Protein AF-A0A2D9M850-F1 (afdb_monomer_lite)

Secondary structure (DSSP, 8-state):
---TT-EEEEEEEE-TT--EEEEEEESSHHHHHHHHHHHHHHGGGSS--EEEEEEEETT--SGGGEEEEEEEEEE--TTT-SS-EEEETTTTEEEE-STTT--EEEE-SS-TT-EEEEEGGGTEEEEESSHHHHHHHHHHHHHHHHHHHHHHHTTSSSS--

pLDDT: mean 91.04, std 10.73, range [49.28, 98.38]

Structure (mm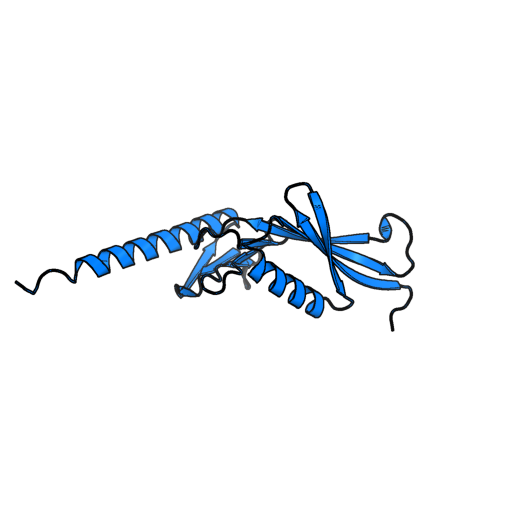CIF, N/CA/C/O backbone):
data_AF-A0A2D9M850-F1
#
_entry.id   AF-A0A2D9M850-F1
#
loop_
_atom_site.group_PDB
_atom_site.id
_atom_site.type_symbol
_atom_site.label_atom_id
_atom_site.label_alt_id
_atom_site.label_comp_id
_atom_site.label_asym_id
_atom_site.label_entity_id
_atom_site.label_seq_id
_atom_site.pdbx_PDB_ins_code
_atom_site.Cartn_x
_atom_site.Cartn_y
_atom_site.Cartn_z
_atom_site.occupancy
_atom_site.B_iso_or_equiv
_atom_site.auth_seq_id
_atom_site.auth_comp_id
_atom_site.auth_asym_id
_atom_site.auth_atom_id
_atom_site.pdbx_PDB_model_num
ATOM 1 N N . MET A 1 1 ? 9.726 13.805 -24.404 1.00 77.44 1 MET A N 1
ATOM 2 C CA . MET A 1 1 ? 10.140 12.854 -25.461 1.00 77.44 1 MET A CA 1
ATOM 3 C C . MET A 1 1 ? 10.926 11.769 -24.760 1.00 77.44 1 MET A C 1
ATOM 5 O O . MET A 1 1 ? 11.864 12.137 -24.073 1.00 77.44 1 MET A O 1
ATOM 9 N N . VAL A 1 2 ? 10.509 10.507 -24.881 1.00 86.31 2 VAL A N 1
ATOM 10 C CA . VAL A 1 2 ? 11.200 9.362 -24.266 1.00 86.31 2 VAL A CA 1
ATOM 11 C C . VAL A 1 2 ? 12.390 8.962 -25.137 1.00 86.31 2 VAL A C 1
ATOM 13 O O . VAL A 1 2 ? 12.251 8.855 -26.358 1.00 86.31 2 VAL A O 1
ATOM 16 N N . ALA A 1 3 ? 13.546 8.755 -24.522 1.00 92.06 3 ALA A N 1
ATOM 17 C CA . ALA A 1 3 ? 14.807 8.393 -25.144 1.00 92.06 3 ALA A CA 1
ATOM 18 C C . ALA A 1 3 ? 15.366 7.079 -24.575 1.00 92.06 3 ALA A C 1
ATOM 20 O O . ALA A 1 3 ? 14.914 6.546 -23.565 1.00 92.06 3 ALA A O 1
ATOM 21 N N . ARG A 1 4 ? 16.375 6.529 -25.258 1.00 91.75 4 ARG A N 1
ATOM 22 C CA . ARG A 1 4 ? 17.106 5.356 -24.769 1.00 91.75 4 ARG A CA 1
ATOM 23 C C . ARG A 1 4 ? 17.807 5.695 -23.451 1.00 91.75 4 ARG A C 1
ATOM 25 O O . ARG A 1 4 ? 18.524 6.688 -23.393 1.00 91.75 4 ARG A O 1
ATOM 32 N N . GLY A 1 5 ? 17.662 4.822 -22.460 1.00 90.94 5 GLY A N 1
ATOM 33 C CA . GLY A 1 5 ? 18.172 5.019 -21.104 1.00 90.94 5 GLY A CA 1
ATOM 34 C C . GLY A 1 5 ? 17.162 5.650 -20.146 1.00 90.94 5 GLY A C 1
ATOM 35 O O . GLY A 1 5 ? 17.413 5.632 -18.946 1.00 90.94 5 GLY A O 1
ATOM 36 N N . ASP A 1 6 ? 16.026 6.155 -20.638 1.00 94.06 6 ASP A N 1
ATOM 37 C CA . ASP A 1 6 ? 14.975 6.679 -19.767 1.00 94.06 6 ASP A CA 1
ATOM 38 C C . ASP A 1 6 ? 14.324 5.552 -18.955 1.00 94.06 6 ASP A C 1
ATOM 40 O O . ASP A 1 6 ? 14.181 4.419 -19.434 1.00 94.06 6 ASP A O 1
ATOM 44 N N . ARG A 1 7 ? 13.900 5.891 -17.734 1.00 94.81 7 ARG A N 1
ATOM 45 C CA . ARG A 1 7 ? 13.119 5.014 -16.860 1.00 94.81 7 ARG A CA 1
ATOM 46 C C . ARG A 1 7 ? 11.634 5.136 -17.195 1.00 94.81 7 ARG A C 1
ATOM 48 O O . ARG A 1 7 ? 11.107 6.242 -17.285 1.00 94.81 7 ARG A O 1
ATOM 55 N N . LEU A 1 8 ? 10.963 4.001 -17.342 1.00 95.94 8 LEU A N 1
ATOM 56 C CA . LEU A 1 8 ? 9.515 3.896 -17.479 1.00 95.94 8 LEU A CA 1
ATOM 57 C C . LEU A 1 8 ? 8.974 2.994 -16.376 1.00 95.94 8 LEU A C 1
ATOM 59 O O . LEU A 1 8 ? 9.501 1.913 -16.143 1.00 95.94 8 LEU A O 1
ATOM 63 N N . LEU A 1 9 ? 7.919 3.425 -15.706 1.00 97.44 9 LEU A N 1
ATOM 64 C CA . LEU A 1 9 ? 7.267 2.678 -14.646 1.00 97.44 9 LEU A CA 1
ATOM 65 C C . LEU A 1 9 ? 5.987 2.039 -15.176 1.00 97.44 9 LEU A C 1
ATOM 67 O O . LEU A 1 9 ? 5.245 2.660 -15.934 1.00 97.44 9 LEU A O 1
ATOM 71 N N . THR A 1 10 ? 5.710 0.808 -14.763 1.00 97.56 10 THR A N 1
ATOM 72 C CA . THR A 1 10 ? 4.468 0.097 -15.085 1.00 97.56 10 THR A CA 1
ATOM 73 C C . THR A 1 10 ? 3.800 -0.355 -13.799 1.00 97.56 10 THR A C 1
ATOM 75 O O . THR A 1 10 ? 4.436 -1.028 -12.995 1.00 97.56 10 THR A O 1
ATOM 78 N N . ALA A 1 11 ? 2.525 -0.017 -13.609 1.00 97.94 11 ALA A N 1
ATOM 79 C CA . ALA A 1 11 ? 1.696 -0.595 -12.556 1.00 97.94 11 ALA A CA 1
ATOM 80 C C . ALA A 1 11 ? 0.911 -1.781 -13.122 1.00 97.94 11 ALA A C 1
ATOM 82 O O . ALA A 1 11 ? 0.195 -1.639 -14.114 1.00 97.94 11 ALA A O 1
ATOM 83 N N . ILE A 1 12 ? 1.040 -2.935 -12.478 1.00 98.19 12 ILE A N 1
ATOM 84 C CA . ILE A 1 12 ? 0.419 -4.197 -12.874 1.00 98.19 12 ILE A CA 1
ATOM 85 C C . ILE A 1 12 ? -0.473 -4.661 -11.726 1.00 98.19 12 ILE A C 1
ATOM 87 O O . ILE A 1 12 ? 0.020 -4.890 -10.624 1.00 98.19 12 ILE A O 1
ATOM 91 N N . ALA A 1 13 ? -1.772 -4.791 -11.974 1.00 97.38 13 ALA A N 1
ATOM 92 C CA . ALA A 1 13 ? -2.705 -5.465 -11.084 1.00 97.38 13 ALA A CA 1
ATOM 93 C C . ALA A 1 13 ? -2.586 -6.979 -11.256 1.00 97.38 13 ALA A C 1
ATOM 95 O O . ALA A 1 13 ? -2.447 -7.470 -12.375 1.00 97.38 13 ALA A O 1
ATOM 96 N N . ILE A 1 14 ? -2.650 -7.707 -10.146 1.00 97.88 14 ILE A N 1
ATOM 97 C CA . ILE A 1 14 ? -2.549 -9.162 -10.113 1.00 97.88 14 ILE A CA 1
ATOM 98 C C . ILE A 1 14 ? -3.760 -9.725 -9.365 1.00 97.88 14 ILE A C 1
ATOM 100 O O . ILE A 1 14 ? -4.019 -9.356 -8.211 1.00 97.88 14 ILE A O 1
ATOM 104 N N . ASP A 1 15 ? -4.517 -10.594 -10.030 1.00 96.62 15 ASP A N 1
ATOM 105 C CA . ASP A 1 15 ? -5.686 -11.272 -9.464 1.00 96.62 15 ASP A CA 1
ATOM 106 C C . ASP A 1 15 ? -5.311 -12.479 -8.580 1.00 96.62 15 ASP A C 1
ATOM 108 O O . ASP A 1 15 ? -4.143 -12.824 -8.389 1.00 96.62 15 ASP A O 1
ATOM 112 N N . ARG A 1 16 ? -6.321 -13.129 -7.990 1.00 93.81 16 ARG A N 1
ATOM 113 C CA . ARG A 1 16 ? -6.133 -14.299 -7.107 1.00 93.81 16 ARG A CA 1
ATOM 114 C C . ARG A 1 16 ? -5.614 -15.545 -7.821 1.00 93.81 16 ARG A C 1
ATOM 116 O O . ARG A 1 16 ? -5.082 -16.431 -7.154 1.00 93.81 16 ARG A O 1
ATOM 123 N N . GLU A 1 17 ? -5.819 -15.641 -9.127 1.00 95.94 17 GLU A N 1
ATOM 124 C CA . GLU A 1 17 ? -5.352 -16.739 -9.973 1.00 95.94 17 GLU A CA 1
ATOM 125 C C . GLU A 1 17 ? -3.945 -16.462 -10.536 1.00 95.94 17 GLU A C 1
ATOM 127 O O . GLU A 1 17 ? -3.337 -17.342 -11.147 1.00 95.94 17 GLU A O 1
ATOM 132 N N . GLY A 1 18 ? -3.396 -15.270 -10.273 1.00 95.81 18 GLY A N 1
ATOM 133 C CA . GLY A 1 18 ? -2.103 -14.814 -10.774 1.00 95.81 18 GLY A CA 1
ATOM 134 C C . GLY A 1 18 ? -2.174 -14.197 -12.171 1.00 95.81 18 GLY A C 1
ATOM 135 O O . GLY A 1 18 ? -1.132 -14.025 -12.804 1.00 95.81 18 GLY A O 1
ATOM 136 N N . GLY A 1 19 ? -3.373 -13.883 -12.668 1.00 97.31 19 GLY A N 1
ATOM 137 C CA . GLY A 1 19 ? -3.560 -13.116 -13.893 1.00 97.31 19 GLY A CA 1
ATOM 138 C C . GLY A 1 19 ? -3.053 -11.687 -13.720 1.00 97.31 19 GLY A C 1
ATOM 139 O O . GLY A 1 19 ? -3.266 -11.065 -12.681 1.00 97.31 19 GLY A O 1
ATOM 140 N N . GLU A 1 20 ? -2.349 -11.182 -14.733 1.00 97.44 20 GLU A N 1
ATOM 141 C CA . GLU A 1 20 ? -1.746 -9.848 -14.723 1.00 97.44 20 GLU A CA 1
ATOM 142 C C . GLU A 1 20 ? -2.489 -8.906 -15.682 1.00 97.44 20 GLU A C 1
ATOM 144 O O . GLU A 1 20 ? -2.673 -9.219 -16.861 1.00 97.44 20 GLU A O 1
ATOM 149 N N . GLU A 1 21 ? -2.856 -7.721 -15.194 1.00 95.62 21 GLU A N 1
ATOM 150 C CA . GLU A 1 21 ? -3.442 -6.632 -15.977 1.00 95.62 21 GLU A CA 1
ATOM 151 C C . GLU A 1 21 ? -2.609 -5.355 -15.811 1.00 95.62 21 GLU A C 1
ATOM 153 O O . GLU A 1 21 ? -2.344 -4.899 -14.699 1.00 95.62 21 GLU A O 1
ATOM 158 N N . VAL A 1 22 ? -2.191 -4.740 -16.921 1.00 97.06 22 VAL A N 1
ATOM 159 C CA . VAL A 1 22 ? -1.465 -3.462 -16.880 1.00 97.06 22 VAL A CA 1
ATOM 160 C C . VAL A 1 22 ? -2.448 -2.327 -16.595 1.00 97.06 22 VAL A C 1
ATOM 162 O O . VAL A 1 22 ? -3.288 -2.012 -17.434 1.00 97.06 22 VAL A O 1
ATOM 165 N N . LEU A 1 23 ? -2.297 -1.674 -15.441 1.00 95.62 23 LEU A N 1
ATOM 166 C CA . LEU A 1 23 ? -3.114 -0.527 -15.034 1.00 95.62 23 LEU A CA 1
ATOM 167 C C . LEU A 1 23 ? -2.645 0.773 -15.691 1.00 95.62 23 LEU A C 1
ATOM 169 O O . LEU A 1 23 ? -3.455 1.592 -16.121 1.00 95.62 23 LEU A O 1
ATOM 173 N N . ALA A 1 24 ? -1.328 0.988 -15.724 1.00 96.69 24 ALA A N 1
ATOM 174 C CA . ALA A 1 24 ? -0.732 2.208 -16.252 1.00 96.69 24 ALA A CA 1
ATOM 175 C C . ALA A 1 24 ? 0.745 2.03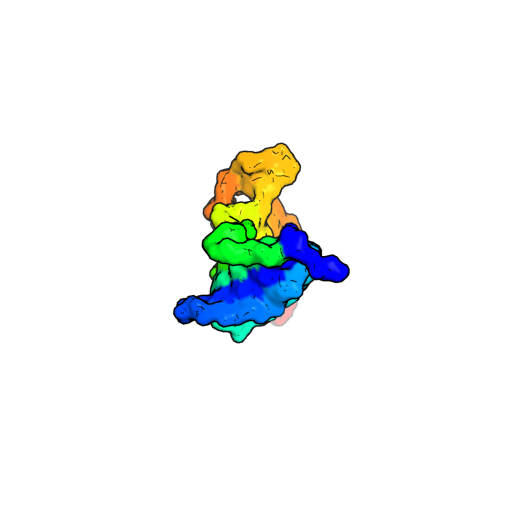1 -16.596 1.00 96.69 24 ALA A C 1
ATOM 177 O O . ALA A 1 24 ? 1.444 1.210 -16.003 1.00 96.69 24 ALA A O 1
ATOM 178 N N . MET A 1 25 ? 1.213 2.875 -17.516 1.00 96.56 25 MET A N 1
ATOM 179 C CA . MET A 1 25 ? 2.625 3.096 -17.809 1.00 96.56 25 MET A CA 1
ATOM 180 C C . MET A 1 25 ? 2.907 4.593 -17.736 1.00 96.56 25 MET A C 1
ATOM 182 O O . MET A 1 25 ? 2.262 5.362 -18.447 1.00 96.56 25 MET A O 1
ATOM 186 N N . MET A 1 26 ? 3.852 4.993 -16.892 1.00 95.81 26 MET A N 1
ATOM 187 C CA . MET A 1 26 ? 4.179 6.396 -16.628 1.00 95.81 26 MET A CA 1
ATOM 188 C C . MET A 1 26 ? 5.691 6.607 -16.620 1.00 95.81 26 MET A C 1
ATOM 190 O O . MET A 1 26 ? 6.462 5.669 -16.439 1.00 95.81 26 MET A O 1
ATOM 194 N N . ILE A 1 27 ? 6.122 7.848 -16.824 1.00 93.56 27 ILE A N 1
ATOM 195 C CA . ILE A 1 27 ? 7.528 8.245 -16.649 1.00 93.56 27 ILE A CA 1
ATOM 196 C C . ILE A 1 27 ? 7.735 8.777 -15.228 1.00 93.56 27 ILE A C 1
ATOM 198 O O . ILE A 1 27 ? 8.751 8.492 -14.602 1.00 93.56 27 ILE A O 1
ATOM 202 N N . GLU A 1 28 ? 6.759 9.537 -14.732 1.00 93.31 28 GLU A N 1
ATOM 203 C CA . GLU A 1 28 ? 6.804 10.200 -13.435 1.00 93.31 28 GLU A CA 1
ATOM 204 C C . GLU A 1 28 ? 6.129 9.339 -12.362 1.00 93.31 28 GLU A C 1
ATOM 206 O O . GLU A 1 28 ? 5.031 8.808 -12.559 1.00 93.31 28 GLU A O 1
ATOM 211 N N . ASP A 1 29 ? 6.792 9.205 -11.214 1.00 94.69 29 ASP A N 1
ATOM 212 C CA . ASP A 1 29 ? 6.302 8.435 -10.070 1.00 94.69 29 ASP A CA 1
ATOM 213 C C . ASP A 1 29 ? 4.992 9.018 -9.515 1.00 94.69 29 ASP A C 1
ATOM 215 O O . ASP A 1 29 ? 4.082 8.264 -9.177 1.00 94.69 29 ASP A O 1
ATOM 219 N N . GLU A 1 30 ? 4.858 10.349 -9.481 1.00 95.00 30 GLU A N 1
ATOM 220 C CA . GLU A 1 30 ? 3.670 11.040 -8.953 1.00 95.00 30 GLU A CA 1
ATOM 221 C C . GLU A 1 30 ? 2.397 10.707 -9.748 1.00 95.00 30 GLU A C 1
ATOM 223 O O . GLU A 1 30 ? 1.348 10.416 -9.161 1.00 95.00 30 GLU A O 1
ATOM 228 N N . ASP A 1 31 ? 2.493 10.679 -11.080 1.00 95.88 31 ASP A N 1
ATOM 229 C CA . ASP A 1 31 ? 1.384 10.309 -11.963 1.00 95.88 31 ASP A CA 1
ATOM 230 C C . ASP A 1 31 ? 0.974 8.848 -11.759 1.00 95.88 31 ASP A C 1
ATOM 232 O O . ASP A 1 31 ? -0.217 8.518 -11.713 1.00 95.88 31 ASP A O 1
ATOM 236 N N . LEU A 1 32 ? 1.958 7.958 -11.606 1.00 96.56 32 LEU A N 1
ATOM 237 C CA . LEU A 1 32 ? 1.690 6.548 -11.354 1.00 96.56 32 LEU A CA 1
ATOM 238 C C . LEU A 1 32 ? 1.022 6.345 -9.993 1.00 96.56 32 LEU A C 1
ATOM 240 O O . LEU A 1 32 ? 0.044 5.604 -9.885 1.00 96.56 32 LEU A O 1
ATOM 244 N N . ASP A 1 33 ? 1.521 7.024 -8.962 1.00 95.12 33 ASP A N 1
ATOM 245 C CA . ASP A 1 33 ? 0.971 6.988 -7.610 1.00 95.12 33 ASP A CA 1
ATOM 246 C C . ASP A 1 33 ? -0.478 7.467 -7.583 1.00 95.12 33 ASP A C 1
ATOM 248 O O . ASP A 1 33 ? -1.310 6.876 -6.890 1.00 95.12 33 ASP A O 1
ATOM 252 N N . MET A 1 34 ? -0.808 8.505 -8.356 1.00 95.12 34 MET A N 1
ATOM 253 C CA . MET A 1 34 ? -2.181 8.981 -8.497 1.00 95.12 34 MET A CA 1
ATOM 254 C C . MET A 1 34 ? -3.095 7.891 -9.075 1.00 95.12 34 MET A C 1
ATOM 256 O O . MET A 1 34 ? -4.178 7.657 -8.529 1.00 95.12 34 MET A O 1
ATOM 260 N N . VAL A 1 35 ? -2.659 7.189 -10.128 1.00 95.19 35 VAL A N 1
ATOM 261 C CA . VAL A 1 35 ? -3.433 6.087 -10.727 1.00 95.19 35 VAL A CA 1
ATOM 262 C C . VAL A 1 35 ? -3.609 4.934 -9.742 1.00 95.19 35 VAL A C 1
ATOM 264 O O . VAL A 1 35 ? -4.732 4.475 -9.536 1.00 95.19 35 VAL A O 1
ATOM 267 N N . ILE A 1 36 ? -2.530 4.493 -9.090 1.00 95.94 36 ILE A N 1
ATOM 268 C CA . ILE A 1 36 ? -2.578 3.389 -8.123 1.00 95.94 36 ILE A CA 1
ATOM 269 C C . ILE A 1 36 ? -3.499 3.757 -6.954 1.00 95.94 36 ILE A C 1
ATOM 271 O O . ILE A 1 36 ? -4.345 2.954 -6.569 1.00 95.94 36 ILE A O 1
ATOM 275 N N . ARG A 1 37 ? -3.413 4.979 -6.411 1.00 93.06 37 ARG A N 1
ATOM 276 C CA . ARG A 1 37 ? -4.304 5.439 -5.329 1.00 93.06 37 ARG A CA 1
ATOM 277 C C . ARG A 1 37 ? -5.770 5.457 -5.746 1.00 93.06 37 ARG A C 1
ATOM 279 O O . ARG A 1 37 ? -6.611 5.075 -4.930 1.00 93.06 37 ARG A O 1
ATOM 286 N N . GLY A 1 38 ? -6.062 5.893 -6.973 1.00 92.75 38 GLY A N 1
ATOM 287 C CA . GLY A 1 38 ? -7.406 5.846 -7.546 1.00 92.75 38 GLY A CA 1
ATOM 288 C C . GLY A 1 38 ? -7.918 4.411 -7.638 1.00 92.75 38 GLY A C 1
ATOM 289 O O . GLY A 1 38 ? -8.965 4.093 -7.084 1.00 92.75 38 GLY A O 1
ATOM 290 N N . PHE A 1 39 ? -7.119 3.520 -8.223 1.00 94.12 39 PHE A N 1
ATOM 291 C CA . PHE A 1 39 ? -7.454 2.104 -8.342 1.00 94.12 39 PHE A CA 1
ATOM 292 C C . PHE A 1 39 ? -7.689 1.437 -6.975 1.00 94.12 39 PHE A C 1
ATOM 294 O O . PHE A 1 39 ? -8.713 0.794 -6.762 1.00 94.12 39 PHE A O 1
ATOM 301 N N . MET A 1 40 ? -6.782 1.628 -6.010 1.00 94.62 40 MET A N 1
ATOM 302 C CA . MET A 1 40 ? -6.880 1.039 -4.667 1.00 94.62 40 MET A CA 1
ATOM 303 C C . MET A 1 40 ? -8.145 1.463 -3.908 1.00 94.62 40 MET A C 1
ATOM 305 O O . MET A 1 40 ? -8.619 0.705 -3.059 1.00 94.62 40 MET A O 1
ATOM 309 N N . ALA A 1 41 ? -8.680 2.656 -4.189 1.00 89.44 41 ALA A N 1
ATOM 310 C CA . ALA A 1 41 ? -9.920 3.146 -3.590 1.00 89.44 41 ALA A CA 1
ATOM 311 C C . ALA A 1 41 ? -11.168 2.411 -4.106 1.00 89.44 41 ALA A C 1
ATOM 313 O O . ALA A 1 41 ? -12.113 2.234 -3.337 1.00 89.44 41 ALA A O 1
ATOM 314 N N . ASP A 1 42 ? -11.143 1.936 -5.353 1.00 87.75 42 ASP A N 1
ATOM 315 C CA . ASP A 1 42 ? -12.274 1.262 -6.008 1.00 87.75 42 ASP A CA 1
ATOM 316 C C . ASP A 1 42 ? -12.144 -0.272 -6.017 1.00 87.75 42 ASP A C 1
ATOM 318 O O . ASP A 1 42 ? -13.117 -0.997 -6.247 1.00 87.75 42 ASP A O 1
ATOM 322 N N . ALA A 1 43 ? -10.951 -0.785 -5.711 1.00 83.75 43 ALA A N 1
ATOM 323 C CA . ALA A 1 43 ? -10.606 -2.196 -5.816 1.00 83.75 43 ALA A CA 1
ATOM 324 C C . ALA A 1 43 ? -11.363 -3.130 -4.854 1.00 83.75 43 ALA A C 1
ATOM 326 O O . ALA A 1 43 ? -11.231 -4.338 -4.985 1.00 83.75 43 ALA A O 1
ATOM 327 N N . GLU A 1 44 ? -12.165 -2.645 -3.897 1.00 82.94 44 GLU A N 1
ATOM 328 C CA . GLU A 1 44 ? -12.952 -3.515 -2.994 1.00 82.94 44 GLU A CA 1
ATOM 329 C C . GLU A 1 44 ? -13.864 -4.490 -3.773 1.00 82.94 44 GLU A C 1
ATOM 331 O O . GLU A 1 44 ? -14.074 -5.619 -3.338 1.00 82.94 44 GLU A O 1
ATOM 336 N N . ASN A 1 45 ? -14.336 -4.089 -4.960 1.00 84.56 45 ASN A N 1
ATOM 337 C CA . ASN A 1 45 ? -15.241 -4.883 -5.801 1.00 84.56 45 ASN A CA 1
ATOM 338 C C . ASN A 1 45 ? -14.530 -5.730 -6.874 1.00 84.56 45 ASN A C 1
ATOM 340 O O . ASN A 1 45 ? -15.193 -6.253 -7.769 1.00 84.56 45 ASN A O 1
ATOM 344 N N . THR A 1 46 ? -13.202 -5.856 -6.811 1.00 89.88 46 THR A N 1
ATOM 345 C CA . THR A 1 46 ? -12.405 -6.637 -7.769 1.00 89.88 46 THR A CA 1
ATOM 346 C C . THR A 1 46 ? -11.753 -7.851 -7.103 1.00 89.88 46 THR A C 1
ATOM 348 O O . THR A 1 46 ? -11.602 -7.938 -5.876 1.00 89.88 46 THR A O 1
ATOM 351 N N . ASP A 1 47 ? -11.334 -8.813 -7.914 1.00 93.12 47 ASP A N 1
ATOM 352 C CA . ASP A 1 47 ? -10.535 -9.968 -7.505 1.00 93.12 47 ASP A CA 1
ATOM 353 C C . ASP A 1 47 ? -9.035 -9.658 -7.370 1.00 93.12 47 ASP A C 1
ATOM 355 O O . ASP A 1 47 ? -8.315 -10.461 -6.782 1.00 93.12 47 ASP A O 1
ATOM 359 N N . ILE A 1 48 ? -8.579 -8.473 -7.784 1.00 95.88 48 ILE A N 1
ATOM 360 C CA . ILE A 1 48 ? -7.184 -8.019 -7.674 1.00 95.88 48 ILE A CA 1
ATOM 361 C C . ILE A 1 48 ? -6.692 -8.034 -6.227 1.00 95.88 48 ILE A C 1
ATOM 363 O O . ILE A 1 48 ? -7.280 -7.398 -5.361 1.00 95.88 48 ILE A O 1
ATOM 367 N N . VAL A 1 49 ? -5.606 -8.745 -5.937 1.00 96.06 49 VAL A N 1
ATOM 368 C CA . VAL A 1 49 ? -5.034 -8.879 -4.581 1.00 96.06 49 VAL A CA 1
ATOM 369 C C . VAL A 1 49 ? -3.653 -8.262 -4.432 1.00 96.06 49 VAL A C 1
ATOM 371 O O . VAL A 1 49 ? -3.222 -8.023 -3.306 1.00 96.06 49 VAL A O 1
ATOM 374 N N . GLU A 1 50 ? -2.974 -7.972 -5.534 1.00 97.25 50 GLU A N 1
ATOM 375 C CA . GLU A 1 50 ? -1.648 -7.372 -5.516 1.00 97.25 50 GLU A CA 1
ATOM 376 C C . GLU A 1 50 ? -1.528 -6.329 -6.635 1.00 97.25 50 GLU A C 1
ATOM 378 O O . GLU A 1 50 ? -2.141 -6.458 -7.692 1.00 97.25 50 GLU A O 1
ATOM 383 N N . ILE A 1 51 ? -0.766 -5.266 -6.386 1.00 97.44 51 ILE A N 1
ATOM 384 C CA . ILE A 1 51 ? -0.291 -4.345 -7.416 1.00 97.44 51 ILE A CA 1
ATOM 385 C C . ILE A 1 51 ? 1.227 -4.378 -7.365 1.00 97.44 51 ILE A C 1
ATOM 387 O O . ILE A 1 51 ? 1.827 -4.105 -6.325 1.00 97.44 51 ILE A O 1
ATOM 391 N N . ARG A 1 52 ? 1.855 -4.679 -8.491 1.00 97.50 52 ARG A N 1
ATOM 392 C CA . ARG A 1 52 ? 3.303 -4.636 -8.645 1.00 97.50 52 ARG A CA 1
ATOM 393 C C . ARG A 1 52 ? 3.678 -3.440 -9.498 1.00 97.50 52 ARG A C 1
ATOM 395 O O . ARG A 1 52 ? 3.061 -3.198 -10.534 1.00 97.50 52 ARG A O 1
ATOM 402 N N . VAL A 1 53 ? 4.678 -2.690 -9.059 1.00 97.50 53 VAL A N 1
ATOM 403 C CA . VAL A 1 53 ? 5.270 -1.625 -9.861 1.00 97.50 53 VAL A CA 1
ATOM 404 C C . VAL A 1 53 ? 6.638 -2.071 -10.314 1.00 97.50 53 VAL A C 1
ATOM 406 O O . VAL A 1 53 ? 7.514 -2.338 -9.493 1.00 97.50 53 VAL A O 1
ATOM 409 N N . ASP A 1 54 ? 6.794 -2.130 -11.626 1.00 96.75 54 ASP A N 1
ATOM 410 C CA . ASP A 1 54 ? 8.062 -2.428 -12.264 1.00 96.75 54 ASP A CA 1
ATOM 411 C C . ASP A 1 54 ? 8.655 -1.150 -12.854 1.00 96.75 54 ASP A C 1
ATOM 413 O O . ASP A 1 54 ? 7.924 -0.347 -13.443 1.00 96.75 54 ASP A O 1
ATOM 417 N N . SER A 1 55 ? 9.971 -0.997 -12.780 1.00 96.62 55 SER A N 1
ATOM 418 C CA . SER A 1 55 ? 10.709 -0.041 -13.597 1.00 96.62 55 SER A CA 1
ATOM 419 C C . SER A 1 55 ? 11.363 -0.738 -14.782 1.00 96.62 55 SER A C 1
ATOM 421 O O . SER A 1 55 ? 11.786 -1.891 -14.721 1.00 96.62 55 SER A O 1
ATOM 423 N N . TRP A 1 56 ? 11.416 -0.019 -15.896 1.00 96.19 56 TRP A N 1
ATOM 424 C CA . TRP A 1 56 ? 11.970 -0.466 -17.160 1.00 96.19 56 TRP A CA 1
ATOM 425 C C . TRP A 1 56 ? 12.961 0.561 -17.682 1.00 96.19 56 TRP A C 1
ATOM 427 O O . TRP A 1 56 ? 12.670 1.757 -17.687 1.00 96.19 56 TRP A O 1
ATOM 437 N N . THR A 1 57 ? 14.105 0.099 -18.185 1.00 95.31 57 THR A N 1
ATOM 438 C CA . THR A 1 57 ? 15.069 0.975 -18.871 1.00 95.31 57 THR A CA 1
ATOM 439 C C . THR A 1 57 ? 14.880 0.888 -20.382 1.00 95.31 57 THR A C 1
ATOM 441 O O . THR A 1 57 ? 15.089 -0.161 -21.001 1.00 95.31 57 THR A O 1
ATOM 444 N N . VAL A 1 58 ? 14.508 2.005 -21.010 1.00 94.00 58 VAL A N 1
ATOM 445 C CA . VAL A 1 58 ? 14.207 2.056 -22.446 1.00 94.00 58 VAL A CA 1
ATOM 446 C C . VAL A 1 58 ? 15.440 1.692 -23.275 1.00 94.00 58 VAL A C 1
ATOM 448 O O . VAL A 1 58 ? 16.487 2.337 -23.205 1.00 94.00 58 VAL A O 1
ATOM 451 N N . GLY A 1 59 ? 15.301 0.677 -24.131 1.00 93.75 59 GLY A N 1
ATOM 452 C CA . GLY A 1 59 ? 16.369 0.206 -25.019 1.00 93.75 59 GLY A CA 1
ATOM 453 C C . GLY A 1 59 ? 17.410 -0.703 -24.353 1.00 93.75 59 GLY A C 1
ATOM 454 O O . GLY A 1 59 ? 18.480 -0.916 -24.940 1.00 93.75 59 GLY A O 1
ATOM 455 N N . THR A 1 60 ? 17.097 -1.237 -23.170 1.00 94.75 60 THR A N 1
ATOM 456 C CA . THR A 1 60 ? 17.787 -2.371 -22.541 1.00 94.75 60 THR A CA 1
ATOM 457 C C . THR A 1 60 ? 17.064 -3.671 -22.903 1.00 94.75 60 THR A C 1
ATOM 459 O O . THR A 1 60 ? 15.841 -3.705 -23.007 1.00 94.75 60 THR A O 1
ATOM 462 N N . ILE A 1 61 ? 17.818 -4.745 -23.146 1.00 92.31 61 ILE A N 1
ATOM 463 C CA . ILE A 1 61 ? 17.289 -6.073 -23.489 1.00 92.31 61 ILE A CA 1
ATOM 464 C C . ILE A 1 61 ? 17.821 -7.068 -22.465 1.00 92.31 61 ILE A C 1
ATOM 466 O O . ILE A 1 61 ? 19.009 -7.041 -22.153 1.00 92.31 61 ILE A O 1
ATOM 470 N N . GLY A 1 62 ? 16.966 -7.985 -22.018 1.00 90.94 62 GLY A N 1
ATOM 471 C CA . GLY A 1 62 ? 17.336 -9.048 -21.087 1.00 90.94 62 GLY A CA 1
ATOM 472 C C . GLY A 1 62 ? 16.745 -8.841 -19.691 1.00 90.94 62 GLY A C 1
ATOM 473 O O . GLY A 1 62 ? 15.909 -7.957 -19.511 1.00 90.94 62 GLY A O 1
ATOM 474 N N . PRO A 1 63 ? 17.141 -9.673 -18.716 1.00 86.44 63 PRO A N 1
ATOM 475 C CA . PRO A 1 63 ? 16.580 -9.644 -17.364 1.00 86.44 63 PRO A CA 1
ATOM 476 C C . PRO A 1 63 ? 16.834 -8.311 -16.651 1.00 86.44 63 PRO A C 1
ATOM 478 O O . PRO A 1 63 ? 15.961 -7.841 -15.937 1.00 86.44 63 PRO A O 1
ATOM 481 N N . ASP A 1 64 ? 17.959 -7.654 -16.939 1.00 85.25 64 ASP A N 1
ATOM 482 C CA . ASP A 1 64 ? 18.321 -6.356 -16.353 1.00 85.25 64 ASP A CA 1
ATOM 483 C C . ASP A 1 64 ? 17.503 -5.183 -16.928 1.00 85.25 64 ASP A C 1
ATOM 485 O O . ASP A 1 64 ? 17.687 -4.034 -16.537 1.00 85.25 64 ASP A O 1
ATOM 489 N N . ALA A 1 65 ? 16.621 -5.435 -17.905 1.00 91.62 65 ALA A N 1
ATOM 490 C CA . ALA A 1 65 ? 15.755 -4.399 -18.462 1.00 91.62 65 ALA A CA 1
ATOM 491 C C . ALA A 1 65 ? 14.611 -4.011 -17.520 1.00 91.62 65 ALA A C 1
ATOM 493 O O . ALA A 1 65 ? 14.024 -2.949 -17.729 1.00 91.62 65 ALA A O 1
ATOM 494 N N . ARG A 1 66 ? 14.295 -4.871 -16.542 1.00 94.44 66 ARG A N 1
ATOM 495 C CA . 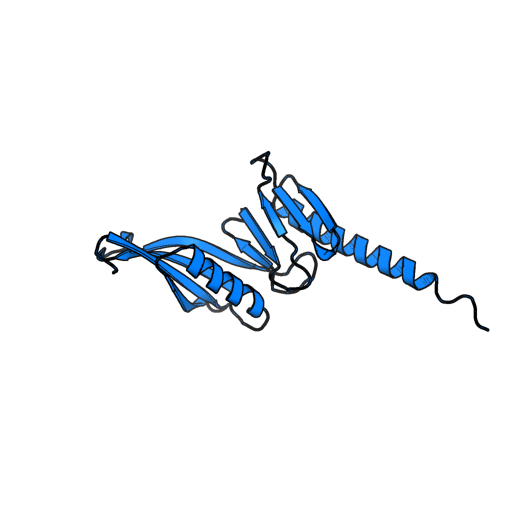ARG A 1 66 ? 13.151 -4.755 -15.641 1.00 94.44 66 ARG A CA 1
ATOM 496 C C . ARG A 1 66 ? 13.586 -4.970 -14.196 1.00 94.44 66 ARG A C 1
ATOM 498 O O . ARG A 1 66 ? 14.199 -5.987 -13.886 1.00 94.44 66 ARG A O 1
ATOM 505 N N . GLU A 1 67 ? 13.152 -4.085 -13.314 1.00 95.06 67 GLU A N 1
ATOM 506 C CA . GLU A 1 67 ? 13.294 -4.227 -11.867 1.00 95.06 67 GLU A CA 1
ATOM 507 C C . GLU A 1 67 ? 11.922 -4.098 -11.195 1.00 95.06 67 GLU A C 1
ATOM 509 O O . GLU A 1 67 ? 11.052 -3.376 -11.679 1.00 95.06 67 GLU A O 1
ATOM 514 N N . ILE A 1 68 ? 11.699 -4.836 -10.106 1.00 94.94 68 ILE A N 1
ATOM 515 C CA . ILE A 1 68 ? 10.487 -4.697 -9.291 1.00 94.94 68 ILE A CA 1
ATOM 516 C C . ILE A 1 68 ? 10.782 -3.634 -8.233 1.00 94.94 68 ILE A C 1
ATOM 518 O O . ILE A 1 68 ? 11.546 -3.888 -7.308 1.00 94.94 68 ILE A O 1
ATOM 522 N N . GLU A 1 69 ? 10.162 -2.465 -8.357 1.00 93.69 69 GLU A N 1
ATOM 523 C CA . GLU A 1 69 ? 10.387 -1.323 -7.459 1.00 93.69 69 GLU A CA 1
ATOM 524 C C . GLU A 1 69 ? 9.610 -1.482 -6.152 1.00 93.69 69 GLU A C 1
ATOM 526 O O . GLU A 1 69 ? 10.113 -1.230 -5.059 1.00 93.69 69 GLU A O 1
ATOM 531 N N . ARG A 1 70 ? 8.345 -1.900 -6.256 1.00 93.81 70 ARG A N 1
ATOM 532 C CA . ARG A 1 70 ? 7.475 -2.084 -5.092 1.00 93.81 70 ARG A CA 1
ATOM 533 C C . ARG A 1 70 ? 6.340 -3.045 -5.385 1.00 93.81 70 ARG A C 1
ATOM 535 O O . ARG A 1 70 ? 5.898 -3.214 -6.520 1.00 93.81 70 ARG A O 1
ATOM 542 N N . THR A 1 71 ? 5.846 -3.649 -4.315 1.00 96.38 71 THR A N 1
ATOM 543 C CA . THR A 1 71 ? 4.677 -4.527 -4.323 1.00 96.38 71 THR A CA 1
ATOM 544 C C . THR A 1 71 ? 3.698 -4.040 -3.263 1.00 96.38 71 THR A C 1
ATOM 546 O O . THR A 1 71 ? 4.102 -3.738 -2.142 1.00 96.38 71 THR A O 1
ATOM 549 N N . LEU A 1 72 ? 2.423 -3.953 -3.620 1.00 96.94 72 LEU A N 1
ATOM 550 C CA . LEU A 1 72 ? 1.320 -3.552 -2.757 1.00 96.94 72 LEU A CA 1
ATOM 551 C C . LEU A 1 72 ? 0.365 -4.735 -2.631 1.00 96.94 72 LEU A C 1
ATOM 553 O O . LEU A 1 72 ? -0.167 -5.194 -3.637 1.00 96.94 72 LEU A O 1
ATOM 557 N N . ARG A 1 73 ? 0.117 -5.222 -1.418 1.00 96.44 73 ARG A N 1
ATOM 558 C CA . ARG A 1 73 ? -0.766 -6.370 -1.170 1.00 96.44 73 ARG A CA 1
ATOM 559 C C . ARG A 1 73 ? -2.038 -5.945 -0.472 1.00 96.44 73 ARG A C 1
ATOM 561 O O . ARG A 1 73 ? -1.994 -5.225 0.524 1.00 96.44 73 ARG A O 1
ATOM 568 N N . ARG A 1 74 ? -3.169 -6.415 -0.981 1.00 95.75 74 ARG A N 1
ATOM 569 C CA . ARG A 1 74 ? -4.485 -6.157 -0.408 1.00 95.75 74 ARG A CA 1
ATOM 570 C C . ARG A 1 74 ? -4.745 -7.096 0.763 1.00 95.75 74 ARG A C 1
ATOM 572 O O . ARG A 1 74 ? -4.552 -8.304 0.663 1.00 95.75 74 ARG A O 1
ATOM 579 N N . ASP A 1 75 ? -5.255 -6.534 1.844 1.00 95.44 75 ASP A N 1
ATOM 580 C CA . ASP A 1 75 ? -5.625 -7.227 3.071 1.00 95.44 75 ASP A CA 1
ATOM 581 C C . ASP A 1 75 ? -6.946 -6.658 3.624 1.00 95.44 75 ASP A C 1
ATOM 583 O O . ASP A 1 75 ? -7.454 -5.615 3.185 1.00 95.44 75 ASP A O 1
ATOM 587 N N . ALA A 1 76 ? -7.521 -7.355 4.599 1.00 95.50 76 ALA A N 1
ATOM 588 C CA . ALA A 1 76 ? -8.633 -6.846 5.382 1.00 95.50 76 ALA A CA 1
ATOM 589 C C . ALA A 1 76 ? -8.148 -5.738 6.330 1.00 95.50 76 ALA A C 1
ATOM 591 O O . ALA A 1 76 ? -7.162 -5.886 7.054 1.00 95.50 76 ALA A O 1
ATOM 592 N N . CYS A 1 77 ? -8.865 -4.617 6.365 1.00 97.25 77 CYS A N 1
ATOM 593 C CA . CYS A 1 77 ? -8.544 -3.525 7.269 1.00 97.25 77 CYS A CA 1
ATOM 594 C C . CYS A 1 77 ? -8.791 -3.940 8.729 1.00 97.25 77 CYS A C 1
ATOM 596 O O . CYS A 1 77 ? -9.919 -4.313 9.057 1.00 97.25 77 CYS A O 1
ATOM 598 N N . PRO A 1 78 ? -7.814 -3.778 9.643 1.00 97.56 78 PRO A N 1
ATOM 599 C CA . PRO A 1 78 ? -8.012 -4.079 11.065 1.00 97.56 78 PRO A CA 1
ATOM 600 C C . PRO A 1 78 ? -9.125 -3.249 11.731 1.00 97.56 78 PRO A C 1
ATOM 602 O O . PRO A 1 78 ? -9.655 -3.632 12.772 1.00 97.56 78 PRO A O 1
ATOM 605 N N . VAL A 1 79 ? -9.477 -2.107 11.130 1.00 97.81 79 VAL A N 1
ATOM 606 C CA . VAL A 1 79 ? -10.472 -1.166 11.654 1.00 97.81 79 VAL A CA 1
ATOM 607 C C . VAL A 1 79 ? -11.852 -1.384 11.039 1.00 97.81 79 VAL A C 1
ATOM 609 O O . VAL A 1 79 ? -12.808 -1.615 11.767 1.00 97.81 79 VAL A O 1
ATOM 612 N N . CYS A 1 80 ? -11.993 -1.295 9.714 1.00 95.81 80 CYS A N 1
ATOM 613 C CA . CYS A 1 80 ? -13.311 -1.380 9.069 1.00 95.81 80 CYS A CA 1
ATOM 614 C C . CYS A 1 80 ? -13.640 -2.757 8.487 1.00 95.81 80 CYS A C 1
ATOM 616 O O . CYS A 1 80 ? -14.690 -2.887 7.869 1.00 95.81 80 CYS A O 1
ATOM 618 N N . THR A 1 81 ? -12.735 -3.736 8.622 1.00 94.81 81 THR A N 1
ATOM 619 C CA . THR A 1 81 ? -12.827 -5.126 8.125 1.00 94.81 81 THR A CA 1
ATOM 620 C C . THR A 1 81 ? -13.022 -5.307 6.617 1.00 94.81 81 THR A C 1
ATOM 622 O O . THR A 1 81 ? -12.958 -6.432 6.125 1.00 94.81 81 THR A O 1
ATOM 625 N N . ARG A 1 82 ? -13.172 -4.215 5.861 1.00 93.88 82 ARG A N 1
ATOM 626 C CA . ARG A 1 82 ? -13.202 -4.198 4.395 1.00 93.88 82 ARG A CA 1
ATOM 627 C C . ARG A 1 82 ? -11.858 -4.583 3.797 1.00 93.88 82 ARG A C 1
ATOM 629 O O . ARG A 1 82 ? -10.807 -4.270 4.360 1.00 93.88 82 ARG A O 1
ATOM 636 N N . THR A 1 83 ? -11.880 -5.185 2.613 1.00 93.69 83 THR A N 1
ATOM 637 C CA . THR A 1 83 ? -10.684 -5.533 1.829 1.00 93.69 83 THR A CA 1
ATOM 638 C C . THR A 1 83 ? -10.164 -4.322 1.056 1.00 93.69 83 THR A C 1
ATOM 640 O O . THR A 1 83 ? -10.111 -4.317 -0.170 1.00 93.69 83 THR A O 1
ATOM 643 N N . SER A 1 84 ? -9.832 -3.261 1.785 1.00 94.12 84 SER A N 1
ATOM 644 C CA . SER A 1 84 ? -9.350 -1.984 1.248 1.00 94.12 84 SER A CA 1
ATOM 645 C C . SER A 1 84 ? -8.044 -1.541 1.907 1.00 94.12 84 SER A C 1
ATOM 647 O O . SER A 1 84 ? -7.675 -0.373 1.802 1.00 94.12 84 SER A O 1
ATOM 649 N N . PHE A 1 85 ? -7.379 -2.434 2.644 1.00 96.56 85 PHE A N 1
ATOM 650 C CA . PHE A 1 85 ? -6.121 -2.157 3.326 1.00 96.56 85 PHE A CA 1
ATOM 651 C C . PHE A 1 85 ? -4.964 -2.639 2.462 1.00 96.56 85 PHE A C 1
ATOM 653 O O . PHE A 1 85 ? -4.862 -3.827 2.187 1.00 96.56 85 PHE A O 1
ATOM 660 N N . TRP A 1 86 ? -4.122 -1.723 2.007 1.00 97.38 86 TRP A N 1
ATOM 661 C CA . TRP A 1 86 ? -3.029 -2.024 1.091 1.00 97.38 86 TRP A CA 1
ATOM 662 C C . TRP A 1 86 ? -1.703 -1.905 1.825 1.00 97.38 86 TRP A C 1
ATOM 664 O O . TRP A 1 86 ? -1.441 -0.872 2.434 1.00 97.38 86 TRP A O 1
ATOM 674 N N . ILE A 1 87 ? -0.910 -2.974 1.796 1.00 97.00 87 ILE A N 1
ATOM 675 C CA . ILE A 1 87 ? 0.375 -3.118 2.482 1.00 97.00 87 ILE A CA 1
ATOM 676 C C . ILE A 1 87 ? 1.489 -2.978 1.452 1.00 97.00 87 ILE A C 1
ATOM 678 O O . ILE A 1 87 ? 1.532 -3.742 0.493 1.00 97.00 87 ILE A O 1
ATOM 682 N N . GLU A 1 88 ? 2.384 -2.021 1.650 1.00 94.25 88 GLU A N 1
ATOM 683 C CA . GLU A 1 88 ? 3.512 -1.739 0.768 1.00 94.25 88 GLU A CA 1
ATOM 684 C C . GLU A 1 88 ? 4.787 -2.456 1.229 1.00 94.25 88 GLU A C 1
ATOM 686 O O . GLU A 1 88 ? 5.174 -2.394 2.402 1.00 94.25 88 GLU A O 1
ATOM 691 N N . GLY A 1 89 ? 5.459 -3.100 0.272 1.00 86.25 89 GLY A N 1
ATOM 692 C CA . GLY A 1 89 ? 6.740 -3.768 0.468 1.00 86.25 89 GLY A CA 1
ATOM 693 C C . GLY A 1 89 ? 6.654 -4.946 1.439 1.00 86.25 89 GLY A C 1
ATOM 694 O O . GLY A 1 89 ? 5.656 -5.667 1.502 1.00 86.25 89 GLY A O 1
ATOM 695 N N . GLU A 1 90 ? 7.719 -5.142 2.210 1.00 82.19 90 GLU A N 1
ATOM 696 C CA . GLU A 1 90 ? 7.787 -6.130 3.291 1.00 82.19 90 GLU A CA 1
ATOM 697 C C . GLU A 1 90 ? 7.217 -5.548 4.594 1.00 82.19 90 GLU A C 1
ATOM 699 O O . GLU A 1 90 ? 7.916 -5.429 5.592 1.00 82.19 90 GLU A O 1
ATOM 704 N N . GLU A 1 91 ? 5.941 -5.149 4.568 1.00 83.00 91 GLU A N 1
ATOM 705 C CA . GLU A 1 91 ? 5.243 -4.575 5.732 1.00 83.00 91 GLU A CA 1
ATOM 706 C C . GLU A 1 91 ? 5.842 -3.245 6.234 1.00 83.00 91 GLU A C 1
ATOM 708 O O . GLU A 1 91 ? 5.888 -2.967 7.432 1.00 83.00 91 GLU A O 1
ATOM 713 N N . ILE A 1 92 ? 6.281 -2.391 5.305 1.00 81.69 92 ILE A N 1
ATOM 714 C CA . ILE A 1 92 ? 6.892 -1.093 5.633 1.00 81.69 92 ILE A CA 1
ATOM 715 C C . ILE A 1 92 ? 5.804 -0.062 5.948 1.00 81.69 92 ILE A C 1
ATOM 717 O O . ILE A 1 92 ? 5.889 0.681 6.925 1.00 81.69 92 ILE A O 1
ATOM 721 N N . ARG A 1 93 ? 4.767 -0.012 5.107 1.00 94.19 93 ARG A N 1
A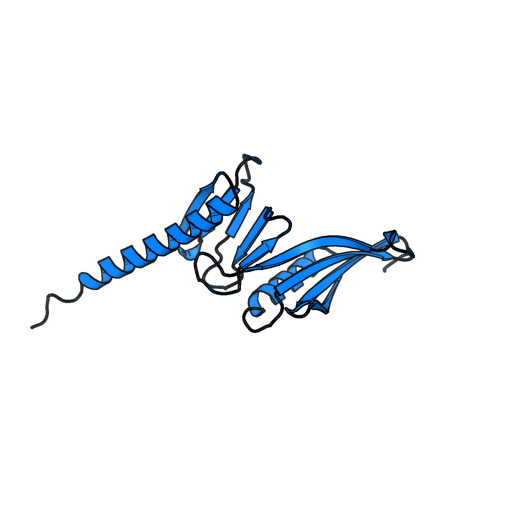TOM 722 C CA . ARG A 1 93 ? 3.629 0.908 5.224 1.00 94.19 93 ARG A CA 1
ATOM 723 C C . ARG A 1 93 ? 2.339 0.184 4.905 1.00 94.19 93 ARG A C 1
ATOM 725 O O . ARG A 1 93 ? 2.339 -0.797 4.166 1.00 94.19 93 ARG A O 1
ATOM 732 N N . ALA A 1 94 ? 1.226 0.678 5.426 1.00 97.31 94 ALA A N 1
ATOM 733 C CA . ALA A 1 94 ? -0.083 0.269 4.956 1.00 97.31 94 ALA A CA 1
ATOM 734 C C . ALA A 1 94 ? -1.146 1.339 5.164 1.00 97.31 94 ALA A C 1
ATOM 736 O O . ALA A 1 94 ? -1.098 2.093 6.132 1.00 97.31 94 ALA A O 1
ATOM 737 N N . ALA A 1 95 ? -2.149 1.371 4.292 1.00 97.38 95 ALA A N 1
ATOM 738 C CA . ALA A 1 95 ? -3.257 2.308 4.409 1.00 97.38 95 ALA A CA 1
ATOM 739 C C . ALA A 1 95 ? -4.586 1.693 3.970 1.00 97.38 95 ALA A C 1
ATOM 741 O O . ALA A 1 95 ? -4.664 0.897 3.038 1.00 97.38 95 ALA A O 1
ATOM 742 N N . CYS A 1 96 ? -5.661 2.098 4.639 1.00 97.06 96 CYS A N 1
ATOM 743 C CA . CYS A 1 96 ? -7.027 1.813 4.245 1.00 97.06 96 CYS A CA 1
ATOM 744 C C . CYS A 1 96 ? -7.487 2.857 3.231 1.00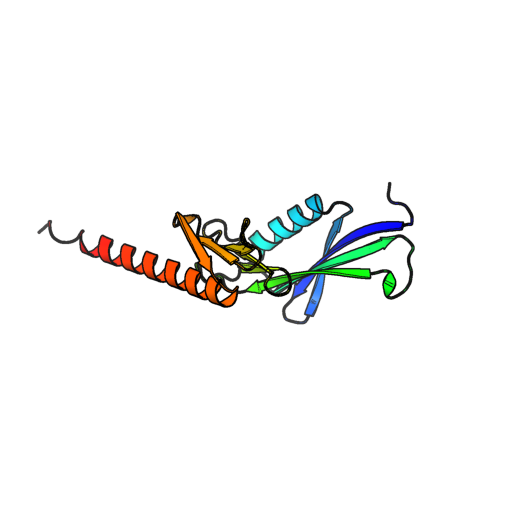 97.06 96 CYS A C 1
ATOM 746 O O . CYS A 1 96 ? -7.588 4.045 3.545 1.00 97.06 96 CYS A O 1
ATOM 748 N N . HIS A 1 97 ? -7.814 2.417 2.023 1.00 94.81 97 HIS A N 1
ATOM 749 C CA . HIS A 1 97 ? -8.247 3.303 0.951 1.00 94.81 97 HIS A CA 1
ATOM 750 C C . HIS A 1 97 ? -9.749 3.612 0.985 1.00 94.81 97 HIS A C 1
ATOM 752 O O . HIS A 1 97 ? -10.162 4.597 0.367 1.00 94.81 97 HIS A O 1
ATOM 758 N N . ASP A 1 98 ? -10.540 2.909 1.808 1.00 93.12 98 ASP A N 1
ATOM 759 C CA . ASP A 1 98 ? -11.937 3.270 2.074 1.00 93.12 98 ASP A CA 1
ATOM 760 C C . ASP A 1 98 ? -12.041 4.715 2.592 1.00 93.12 98 ASP A C 1
ATOM 762 O O . ASP A 1 98 ? -11.304 5.148 3.486 1.00 93.12 98 ASP A O 1
ATOM 766 N N . ARG A 1 99 ? -12.962 5.481 1.998 1.00 90.94 99 ARG A N 1
ATOM 767 C CA . ARG A 1 99 ? -13.100 6.926 2.226 1.00 90.94 99 ARG A CA 1
ATOM 768 C C . ARG A 1 99 ? -13.445 7.307 3.668 1.00 90.94 99 ARG A C 1
ATOM 770 O O . ARG A 1 99 ? -13.121 8.419 4.068 1.00 90.94 99 ARG A O 1
ATOM 777 N N . LEU A 1 100 ? -14.109 6.426 4.419 1.00 92.69 100 LEU A N 1
ATOM 778 C CA . LEU A 1 100 ? -14.553 6.689 5.790 1.00 92.69 100 LEU A CA 1
ATOM 779 C C . LEU A 1 100 ? -13.577 6.155 6.835 1.00 92.69 100 LEU A C 1
ATOM 781 O O . LEU A 1 100 ? -13.569 6.651 7.958 1.00 92.69 100 LEU A O 1
ATOM 785 N N . CYS A 1 101 ? -12.779 5.141 6.505 1.00 95.06 101 CYS A N 1
ATOM 786 C CA . CYS A 1 101 ? -11.857 4.540 7.461 1.00 95.06 101 CYS A CA 1
ATOM 787 C C . CYS A 1 101 ? -10.514 5.275 7.527 1.00 95.06 101 CYS A C 1
ATOM 789 O O . CYS A 1 101 ? -10.153 5.787 8.586 1.00 95.06 101 CYS A O 1
ATOM 791 N N . LYS A 1 102 ? -9.771 5.309 6.411 1.00 95.94 102 LYS A N 1
ATOM 792 C CA . LYS A 1 102 ? -8.433 5.925 6.303 1.00 95.94 102 LYS A CA 1
ATOM 793 C C . LYS A 1 102 ? -7.419 5.518 7.386 1.00 95.94 102 LYS A C 1
ATOM 795 O O . LYS A 1 102 ? -6.491 6.270 7.662 1.00 95.94 102 LYS A O 1
ATOM 800 N N . ALA A 1 103 ? -7.586 4.349 8.010 1.00 98.06 103 ALA A N 1
ATOM 801 C CA . ALA A 1 103 ? -6.608 3.820 8.957 1.00 98.06 103 ALA A CA 1
ATOM 802 C C . ALA A 1 103 ? -5.260 3.560 8.269 1.00 98.06 103 ALA A C 1
ATOM 804 O O . ALA A 1 103 ? -5.249 3.162 7.108 1.00 98.06 103 ALA A O 1
ATOM 805 N N . TRP A 1 104 ? -4.146 3.754 8.965 1.00 98.25 104 TRP A N 1
ATOM 806 C CA . TRP A 1 104 ? -2.808 3.673 8.375 1.00 98.25 104 TRP A CA 1
ATOM 807 C C . TRP A 1 104 ? -1.762 3.130 9.355 1.00 98.25 104 TRP A C 1
ATOM 809 O O . TRP A 1 104 ? -1.977 3.130 10.570 1.00 98.25 104 TRP A O 1
ATOM 819 N N . ILE A 1 105 ? -0.647 2.653 8.799 1.00 97.88 105 ILE A N 1
ATOM 820 C CA . ILE A 1 105 ? 0.576 2.209 9.471 1.00 97.88 105 ILE A CA 1
ATOM 821 C C . ILE A 1 105 ? 1.759 2.761 8.672 1.00 97.88 105 ILE A C 1
ATOM 823 O O . ILE A 1 105 ? 1.847 2.505 7.473 1.00 97.88 105 ILE A O 1
ATOM 827 N N . GLU A 1 106 ? 2.663 3.498 9.308 1.00 96.06 106 GLU A N 1
ATOM 828 C CA . GLU A 1 106 ? 3.839 4.084 8.654 1.00 96.06 106 GLU A CA 1
ATOM 829 C C . GLU A 1 106 ? 5.044 4.110 9.611 1.00 96.06 106 GLU A C 1
ATOM 831 O O . GLU A 1 106 ? 4.846 4.148 10.828 1.00 96.06 106 GLU A O 1
ATOM 836 N N . PRO A 1 107 ? 6.292 4.109 9.104 1.00 93.56 107 PRO A N 1
ATOM 837 C CA . PRO A 1 107 ? 7.468 4.364 9.929 1.00 93.56 107 PRO A CA 1
ATOM 838 C C . PRO A 1 107 ? 7.323 5.696 10.665 1.00 93.56 107 PRO A C 1
ATOM 840 O O . PRO A 1 107 ? 6.840 6.679 10.094 1.00 93.56 107 PRO A O 1
ATOM 843 N N . ASN A 1 108 ? 7.734 5.733 11.929 1.00 92.19 108 ASN A N 1
ATOM 844 C CA . ASN A 1 108 ? 7.687 6.960 12.707 1.00 92.19 108 ASN A CA 1
ATOM 845 C C . ASN A 1 108 ? 8.636 8.004 12.088 1.00 92.19 108 ASN A C 1
ATOM 847 O O . ASN A 1 108 ? 9.719 7.696 11.597 1.00 92.19 108 ASN A O 1
ATOM 851 N N . SER A 1 109 ? 8.206 9.265 12.084 1.00 86.81 109 SER A N 1
ATOM 852 C CA . SER A 1 109 ? 8.921 10.354 11.404 1.00 86.81 109 SER A CA 1
ATOM 853 C C . SER A 1 109 ? 10.155 10.871 12.152 1.00 86.81 109 SER A C 1
ATOM 855 O O . SER A 1 109 ? 10.901 11.683 11.605 1.00 86.81 109 SER A O 1
ATOM 857 N N . VAL A 1 110 ? 10.356 10.439 13.399 1.00 89.00 110 VAL A N 1
ATOM 858 C CA . VAL A 1 110 ? 11.440 10.874 14.293 1.00 89.00 110 VAL A CA 1
ATOM 859 C C . VAL A 1 110 ? 12.368 9.715 14.665 1.00 89.00 110 VAL A C 1
ATOM 861 O O . VAL A 1 110 ? 13.567 9.935 14.811 1.00 89.00 110 VAL A O 1
ATOM 864 N N . ASP A 1 111 ? 11.819 8.512 14.829 1.00 87.75 111 ASP A N 1
ATOM 865 C CA . ASP A 1 111 ? 12.515 7.303 15.273 1.00 87.75 111 ASP A CA 1
ATOM 866 C C . ASP A 1 111 ? 12.256 6.164 14.275 1.00 87.75 111 ASP A C 1
ATOM 868 O O . ASP A 1 111 ? 11.169 5.591 14.240 1.00 87.75 111 ASP A O 1
ATOM 872 N N . ASP A 1 112 ? 13.244 5.855 13.440 1.00 83.31 112 ASP A N 1
ATOM 873 C CA . ASP A 1 112 ? 13.148 4.868 12.361 1.00 83.31 112 ASP A CA 1
ATOM 874 C C . ASP A 1 112 ? 13.070 3.415 12.856 1.00 83.31 112 ASP A C 1
ATOM 876 O O . ASP A 1 112 ? 12.684 2.527 12.094 1.00 83.31 112 ASP A O 1
ATOM 880 N N . GLU A 1 113 ? 13.342 3.169 14.141 1.00 86.25 113 GLU A N 1
ATOM 881 C CA . GLU A 1 113 ? 13.118 1.874 14.791 1.00 86.25 113 GLU A CA 1
ATOM 882 C C . GLU A 1 113 ? 11.655 1.683 15.230 1.00 86.25 113 GLU A C 1
ATOM 884 O O . GLU A 1 113 ? 11.278 0.622 15.741 1.00 86.25 113 GLU A O 1
ATOM 889 N N . ARG A 1 114 ? 10.803 2.700 15.044 1.00 90.06 114 ARG A N 1
ATOM 890 C CA . ARG A 1 114 ? 9.404 2.692 15.478 1.00 90.06 114 ARG A CA 1
ATOM 891 C C . ARG A 1 114 ? 8.430 2.834 14.324 1.00 90.06 114 ARG A C 1
ATOM 893 O O . ARG A 1 114 ? 8.713 3.392 13.269 1.00 90.06 114 ARG A O 1
ATOM 900 N N . ILE A 1 115 ? 7.222 2.343 14.572 1.00 94.44 115 ILE A N 1
ATOM 901 C CA . ILE A 1 115 ? 6.114 2.387 13.624 1.00 94.44 115 ILE A CA 1
ATOM 902 C C . ILE A 1 115 ? 4.948 3.095 14.287 1.00 94.44 115 ILE A C 1
ATOM 904 O O . ILE A 1 115 ? 4.559 2.751 15.400 1.00 94.44 115 ILE A O 1
ATOM 908 N N . ASP A 1 116 ? 4.347 4.045 13.592 1.00 96.62 116 ASP A N 1
ATOM 909 C CA . ASP A 1 116 ? 3.103 4.662 14.015 1.00 96.62 116 ASP A CA 1
ATOM 910 C C . ASP A 1 116 ? 1.918 4.025 13.296 1.00 96.62 116 ASP A C 1
ATOM 912 O O . ASP A 1 116 ? 2.003 3.577 12.153 1.00 96.62 116 ASP A O 1
ATOM 916 N N . CYS A 1 117 ? 0.780 3.996 13.978 1.00 97.88 117 CYS A N 1
ATOM 917 C CA . CYS A 1 117 ? -0.498 3.681 13.368 1.00 97.88 117 CYS A CA 1
ATOM 918 C C . CYS A 1 117 ? -1.555 4.687 13.795 1.00 97.88 117 CYS A C 1
ATOM 920 O O . CYS A 1 117 ? -1.512 5.244 14.900 1.00 97.88 117 CYS A O 1
ATOM 922 N N . GLY A 1 118 ? -2.534 4.902 12.926 1.00 97.88 118 GLY A N 1
ATOM 923 C CA . GLY A 1 118 ? -3.586 5.865 13.187 1.00 97.88 118 GLY A CA 1
ATOM 924 C C . GLY A 1 118 ? -4.912 5.4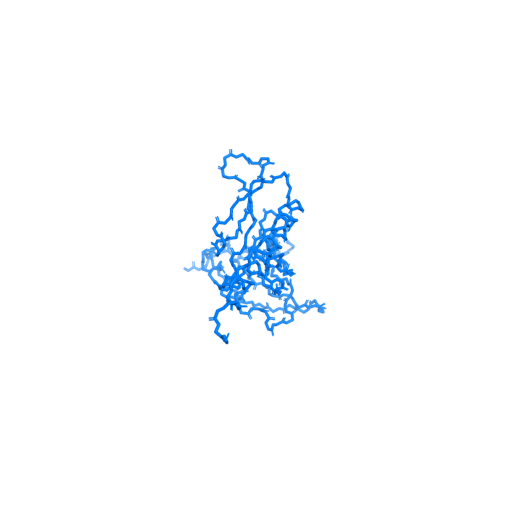98 12.555 1.00 97.88 118 GLY A C 1
ATOM 925 O O . GLY A 1 118 ? -4.984 4.818 11.534 1.00 97.88 118 GLY A O 1
ATOM 926 N N . TRP A 1 119 ? -5.977 5.994 13.177 1.00 97.75 119 TRP A N 1
ATOM 927 C CA . TRP A 1 119 ? -7.335 5.962 12.661 1.00 97.75 119 TRP A CA 1
ATOM 928 C C . TRP A 1 119 ? -7.913 7.385 12.698 1.00 97.75 119 TRP A C 1
ATOM 930 O O . TRP A 1 119 ? -8.431 7.820 13.733 1.00 97.75 119 TRP A O 1
ATOM 940 N N . PRO A 1 120 ? -7.818 8.131 11.578 1.00 95.44 120 PRO A N 1
ATOM 941 C CA . PRO A 1 120 ? -8.203 9.540 11.517 1.00 95.44 120 PRO A CA 1
ATOM 942 C C . PRO A 1 120 ? -9.650 9.807 11.933 1.00 95.44 120 PRO A C 1
ATOM 944 O O . PRO A 1 120 ? -9.907 10.754 12.672 1.00 95.44 120 PRO A O 1
ATOM 947 N N . SER A 1 121 ? -10.591 8.947 11.537 1.00 91.44 121 SER A N 1
ATOM 948 C CA . SER A 1 121 ? -12.017 9.128 11.846 1.00 91.44 121 SER A CA 1
ATOM 949 C C . SER A 1 121 ? -12.336 8.998 13.336 1.00 91.44 121 SER A C 1
ATOM 951 O O . SER A 1 121 ? -13.336 9.544 13.790 1.00 91.44 121 SER A O 1
ATOM 953 N N . ALA A 1 122 ? -11.471 8.328 14.104 1.00 91.50 122 ALA A N 1
ATOM 954 C CA . ALA A 1 122 ? -11.540 8.276 15.563 1.00 91.50 122 ALA A CA 1
ATOM 955 C C . ALA A 1 122 ? -10.561 9.247 16.250 1.00 91.50 122 ALA A C 1
ATOM 957 O O . ALA A 1 122 ? -10.501 9.272 17.477 1.00 91.50 122 ALA A O 1
ATOM 958 N N . GLN A 1 123 ? -9.777 10.020 15.485 1.00 94.00 123 GLN A N 1
ATOM 959 C CA . GLN A 1 123 ? -8.723 10.918 15.977 1.00 94.00 123 GLN A CA 1
ATOM 960 C C . GLN A 1 123 ? -7.723 10.221 16.919 1.00 94.00 123 GLN A C 1
ATOM 962 O O . GLN A 1 123 ? -7.239 10.804 17.890 1.00 94.00 123 GLN A O 1
ATOM 967 N N . LYS A 1 124 ? -7.415 8.947 16.645 1.00 94.56 124 LYS A N 1
ATOM 968 C CA . LYS A 1 124 ? -6.483 8.143 17.445 1.00 94.56 124 LYS A CA 1
ATOM 969 C C . LYS A 1 124 ? -5.199 7.878 16.664 1.00 94.56 124 LYS A C 1
ATOM 971 O O . LYS A 1 124 ? -5.256 7.407 15.533 1.00 94.56 124 LYS A O 1
ATOM 976 N N . THR A 1 125 ? -4.062 8.090 17.324 1.00 96.38 125 THR A N 1
ATOM 977 C CA . THR A 1 125 ? -2.726 7.684 16.860 1.00 96.38 125 THR A CA 1
ATOM 978 C C . THR A 1 125 ? -1.992 6.986 18.000 1.00 96.38 125 THR A C 1
ATOM 980 O O . THR A 1 125 ? -2.162 7.342 19.177 1.00 96.38 125 THR A O 1
ATOM 983 N N . ARG A 1 126 ? -1.204 5.962 17.672 1.00 95.56 126 ARG A N 1
ATOM 984 C CA . ARG A 1 126 ? -0.369 5.215 18.615 1.00 95.56 126 ARG A CA 1
ATOM 985 C C . ARG A 1 126 ? 0.944 4.831 17.958 1.00 95.56 126 ARG A C 1
ATOM 987 O O . ARG A 1 126 ? 0.963 4.394 16.813 1.00 95.56 126 ARG A O 1
ATOM 994 N N . ALA A 1 127 ? 2.005 4.933 18.739 1.00 94.81 127 ALA A N 1
ATOM 995 C CA . ALA A 1 127 ? 3.318 4.458 18.360 1.00 94.81 127 ALA A CA 1
ATOM 996 C C . ALA A 1 127 ? 3.510 3.016 18.854 1.00 94.81 127 ALA A C 1
ATOM 998 O O . ALA A 1 127 ? 3.141 2.688 19.983 1.00 94.81 127 ALA A O 1
ATOM 999 N N . CYS A 1 128 ? 4.091 2.181 18.004 1.00 95.25 128 CYS A N 1
ATOM 1000 C CA . CYS A 1 128 ? 4.231 0.733 18.125 1.00 95.25 128 CYS A CA 1
ATOM 1001 C C . CYS A 1 128 ? 5.692 0.325 17.862 1.00 95.25 128 CYS A C 1
ATOM 1003 O O . CYS A 1 128 ? 6.481 1.094 17.311 1.00 95.25 128 CYS A O 1
ATOM 1005 N N . SER A 1 129 ? 6.048 -0.896 18.253 1.00 92.50 129 SER A N 1
ATOM 1006 C CA . SER A 1 129 ? 7.371 -1.501 18.037 1.00 92.50 129 SER A CA 1
ATOM 1007 C C . SER A 1 129 ? 7.464 -2.349 16.766 1.00 92.50 129 SER A C 1
ATOM 1009 O O . SER A 1 129 ? 8.551 -2.739 16.361 1.00 92.50 129 SER A O 1
ATOM 1011 N N . SER A 1 130 ? 6.330 -2.695 16.148 1.00 93.75 130 SER A N 1
ATOM 1012 C CA . SER A 1 130 ? 6.295 -3.530 14.943 1.00 93.75 130 SER A CA 1
ATOM 1013 C C . SER A 1 130 ? 5.004 -3.344 14.150 1.00 93.75 130 SER A C 1
ATOM 1015 O O . SER A 1 130 ? 3.975 -2.932 14.693 1.00 93.75 130 SER A O 1
ATOM 1017 N N . PHE A 1 131 ? 5.028 -3.735 12.877 1.00 95.25 131 PHE A N 1
ATOM 1018 C CA . PHE A 1 131 ? 3.858 -3.708 12.000 1.00 95.25 131 PHE A CA 1
ATOM 1019 C C . PHE A 1 131 ? 2.729 -4.626 12.507 1.00 95.25 131 PHE A C 1
ATOM 1021 O O . PHE A 1 131 ? 1.554 -4.251 12.548 1.00 95.25 131 PHE A O 1
ATOM 1028 N N . GLY A 1 132 ? 3.084 -5.818 13.000 1.00 95.44 132 GLY A N 1
ATOM 1029 C CA . GLY A 1 132 ? 2.131 -6.743 13.618 1.00 95.44 132 GLY A CA 1
ATOM 1030 C C . GLY A 1 132 ? 1.533 -6.227 14.933 1.00 95.44 132 GLY A C 1
ATOM 1031 O O . GLY A 1 132 ? 0.388 -6.544 15.262 1.00 95.44 132 GLY A O 1
ATOM 1032 N N . GLU A 1 133 ? 2.271 -5.429 15.711 1.00 96.56 133 GLU A N 1
ATOM 1033 C CA . GLU A 1 133 ? 1.697 -4.693 16.844 1.00 96.56 133 GLU A CA 1
ATOM 1034 C C . GLU A 1 133 ? 0.746 -3.595 16.370 1.00 96.56 133 GLU A C 1
ATOM 1036 O O . GLU A 1 133 ? -0.375 -3.530 16.867 1.00 96.56 133 GLU A O 1
ATOM 1041 N N . ALA A 1 134 ? 1.130 -2.808 15.365 1.00 97.44 134 ALA A N 1
ATOM 1042 C CA . ALA A 1 134 ? 0.284 -1.763 14.798 1.00 97.44 134 ALA A CA 1
ATOM 1043 C C . ALA A 1 134 ? -1.082 -2.302 14.328 1.00 97.44 134 ALA A C 1
ATOM 1045 O O . ALA A 1 134 ? -2.120 -1.739 14.680 1.00 97.44 134 ALA A O 1
ATOM 1046 N N . LYS A 1 135 ? -1.127 -3.455 13.641 1.00 97.44 135 LYS A N 1
ATOM 1047 C CA . LYS A 1 135 ? -2.395 -4.127 13.281 1.00 97.44 135 LYS A CA 1
ATOM 1048 C C . LYS A 1 135 ? -3.254 -4.479 14.506 1.00 97.44 135 LYS A C 1
ATOM 1050 O O . LYS A 1 135 ? -4.472 -4.273 14.494 1.00 97.44 135 LYS A O 1
ATOM 1055 N N . ARG A 1 136 ? -2.639 -4.995 15.578 1.00 97.94 136 ARG A N 1
ATOM 1056 C CA . ARG A 1 136 ? -3.338 -5.324 16.835 1.00 97.94 136 ARG A CA 1
ATOM 1057 C C . ARG A 1 136 ? -3.875 -4.071 17.522 1.00 97.94 136 ARG A C 1
ATOM 1059 O O . ARG A 1 136 ? -5.028 -4.065 17.944 1.00 97.94 136 ARG A O 1
ATOM 1066 N N . VAL A 1 137 ? -3.080 -3.006 17.576 1.00 98.06 137 VAL A N 1
ATOM 1067 C CA . VAL A 1 137 ? -3.480 -1.721 18.158 1.00 98.06 137 VAL A CA 1
ATOM 1068 C C . VAL A 1 137 ? -4.642 -1.107 17.378 1.00 98.06 137 VAL A C 1
ATOM 1070 O O . VAL A 1 137 ? -5.623 -0.697 17.990 1.00 98.06 137 VAL A O 1
ATOM 1073 N N . LEU A 1 138 ? -4.610 -1.116 16.042 1.00 98.38 138 LEU A N 1
ATOM 1074 C CA . LEU A 1 138 ? -5.740 -0.672 15.216 1.00 98.38 138 LEU A CA 1
ATOM 1075 C C . LEU A 1 138 ? -7.020 -1.483 15.489 1.00 98.38 138 LEU A C 1
ATOM 1077 O O . LEU A 1 138 ? -8.103 -0.909 15.611 1.00 98.38 138 LEU A O 1
ATOM 1081 N N . THR A 1 139 ? -6.896 -2.803 15.656 1.00 98.00 139 THR A N 1
ATOM 1082 C CA . THR A 1 139 ? -8.025 -3.675 16.034 1.00 98.00 139 THR A CA 1
ATOM 1083 C C . THR A 1 139 ? -8.586 -3.299 17.410 1.00 98.00 139 THR A C 1
ATOM 1085 O O . THR A 1 139 ? -9.800 -3.234 17.597 1.00 98.00 139 THR A O 1
ATOM 1088 N N . GLN A 1 140 ? -7.714 -2.999 18.375 1.00 97.38 140 GLN A N 1
ATOM 1089 C CA . GLN A 1 140 ? -8.124 -2.533 19.698 1.00 97.38 140 GLN A CA 1
ATOM 1090 C C . GLN A 1 140 ? -8.835 -1.173 19.626 1.00 97.38 140 GLN A C 1
ATOM 1092 O O . GLN A 1 140 ? -9.875 -0.999 20.259 1.00 97.38 140 GLN A O 1
ATOM 1097 N N . MET A 1 141 ? -8.334 -0.224 18.824 1.00 96.62 141 MET A N 1
ATOM 1098 C CA . MET A 1 141 ? -8.977 1.085 18.651 1.00 96.62 141 MET A CA 1
ATOM 1099 C C . MET A 1 141 ? -10.423 0.956 18.164 1.00 96.62 141 MET A C 1
ATOM 1101 O O . MET A 1 141 ? -11.281 1.710 18.629 1.00 96.62 141 MET A O 1
ATOM 1105 N N . ARG A 1 142 ? -10.680 0.009 17.249 1.00 95.62 142 ARG A N 1
ATOM 1106 C CA . ARG A 1 142 ? -12.024 -0.344 16.776 1.00 95.62 142 ARG A CA 1
ATOM 1107 C C . ARG A 1 142 ? -12.893 -0.866 17.922 1.00 95.62 142 ARG A C 1
ATOM 1109 O O . ARG A 1 142 ? -13.973 -0.326 18.133 1.00 95.62 142 ARG A O 1
ATOM 1116 N N . ALA A 1 143 ? -12.415 -1.858 18.676 1.00 95.00 143 ALA A N 1
ATOM 1117 C CA . ALA A 1 143 ? -13.169 -2.443 19.788 1.00 95.00 143 ALA A CA 1
ATOM 1118 C C . ALA A 1 143 ? -13.551 -1.395 20.853 1.00 95.00 143 ALA A C 1
ATOM 1120 O O . ALA A 1 143 ? -14.685 -1.367 21.323 1.00 95.00 143 ALA A O 1
ATOM 1121 N N . GLU A 1 144 ? -12.634 -0.482 21.184 1.00 93.62 144 GLU A N 1
ATOM 1122 C CA . GLU A 1 144 ? -12.904 0.638 22.095 1.00 93.62 144 GLU A CA 1
ATOM 1123 C C . GLU A 1 144 ? -13.988 1.589 21.555 1.00 93.62 144 GLU A C 1
ATOM 1125 O O . GLU A 1 144 ? -14.813 2.088 22.315 1.00 93.62 144 GLU A O 1
ATOM 1130 N N . ALA A 1 145 ? -13.997 1.864 20.246 1.00 90.75 145 ALA A N 1
ATOM 1131 C CA . ALA A 1 145 ? -15.007 2.729 19.634 1.00 90.75 145 ALA A CA 1
ATOM 1132 C C . ALA A 1 145 ? -16.399 2.072 19.609 1.00 90.75 145 ALA A C 1
ATOM 1134 O O . ALA A 1 145 ? -17.407 2.744 19.840 1.00 90.75 145 ALA A O 1
ATOM 1135 N N . GLU A 1 146 ? -16.455 0.761 19.365 1.00 90.12 146 GLU A N 1
ATOM 1136 C CA . GLU A 1 146 ? -17.694 -0.024 19.411 1.00 90.12 146 GLU A CA 1
ATOM 1137 C C . GLU A 1 146 ? -18.274 -0.067 20.835 1.00 90.12 146 GLU A C 1
ATOM 1139 O O . GLU A 1 146 ? -19.469 0.171 21.009 1.00 90.12 146 GLU A O 1
ATOM 1144 N N . ALA A 1 147 ? -17.431 -0.266 21.856 1.00 89.19 147 ALA A N 1
ATOM 1145 C CA . ALA A 1 147 ? -17.847 -0.257 23.260 1.00 89.19 147 ALA A CA 1
ATOM 1146 C C . ALA A 1 147 ? -18.444 1.096 23.690 1.00 89.19 147 ALA A C 1
ATOM 1148 O O . ALA A 1 147 ? -19.547 1.136 24.231 1.00 89.19 147 ALA A O 1
ATOM 1149 N N . ASN A 1 148 ? -17.782 2.210 23.359 1.00 83.12 148 ASN A N 1
ATOM 1150 C CA . ASN A 1 148 ? -18.272 3.553 23.698 1.00 83.12 148 ASN A CA 1
ATOM 1151 C C . ASN A 1 148 ? -19.618 3.887 23.022 1.00 83.12 148 ASN A C 1
ATOM 1153 O O . ASN A 1 148 ? -20.420 4.663 23.547 1.00 83.12 148 ASN A O 1
ATOM 1157 N N . THR A 1 149 ? -19.870 3.320 21.837 1.00 77.75 149 THR A N 1
ATOM 1158 C CA . THR A 1 149 ? -21.139 3.509 21.116 1.00 77.75 149 THR A CA 1
ATOM 1159 C C . THR A 1 149 ? -22.278 2.748 21.802 1.00 77.75 149 THR A C 1
ATOM 1161 O O . THR A 1 149 ? -23.382 3.282 21.928 1.00 77.75 149 THR A O 1
ATOM 1164 N N . ALA A 1 150 ? -22.008 1.533 22.290 1.00 67.75 150 ALA A N 1
ATOM 1165 C CA . ALA A 1 150 ? -22.979 0.741 23.042 1.00 67.75 150 ALA A CA 1
ATOM 1166 C C . ALA A 1 150 ? -23.391 1.450 24.346 1.00 67.75 150 ALA A C 1
ATOM 1168 O O . ALA A 1 150 ? -24.578 1.676 24.561 1.00 67.75 150 ALA A O 1
ATOM 1169 N N . GLU A 1 151 ? -22.422 1.926 25.135 1.00 62.72 151 GLU A N 1
ATOM 1170 C CA . GLU A 1 151 ? -22.686 2.620 26.408 1.00 62.72 151 GLU A CA 1
ATOM 1171 C C . GLU A 1 151 ? -23.502 3.913 26.245 1.00 62.72 151 GLU A C 1
ATOM 1173 O O . GLU A 1 151 ? -24.277 4.277 27.123 1.00 62.72 151 GLU A O 1
ATOM 1178 N N . THR A 1 152 ? -23.358 4.616 25.117 1.00 61.19 152 THR A N 1
ATOM 1179 C CA . THR A 1 152 ? -24.105 5.860 24.850 1.00 61.19 152 THR A CA 1
ATOM 1180 C C . THR A 1 152 ? -25.570 5.590 24.480 1.00 61.19 152 THR A C 1
ATOM 1182 O O . THR A 1 152 ? -26.436 6.430 24.720 1.00 61.19 152 THR A O 1
ATOM 1185 N N . THR A 1 153 ? -25.866 4.417 23.913 1.00 59.56 153 THR A N 1
ATOM 1186 C CA . THR A 1 153 ? -27.224 4.054 23.472 1.00 59.56 153 THR A CA 1
ATOM 1187 C C . THR A 1 153 ? -28.101 3.616 24.649 1.00 59.56 153 THR A C 1
ATOM 1189 O O . THR A 1 153 ? -29.301 3.877 24.649 1.00 59.56 153 THR A O 1
ATOM 1192 N N . ASP A 1 154 ? -27.500 3.064 25.705 1.00 54.03 154 ASP A N 1
ATOM 1193 C CA . ASP A 1 154 ? -28.212 2.615 26.910 1.00 54.03 154 ASP A CA 1
ATOM 1194 C C . ASP A 1 154 ? -28.739 3.770 27.794 1.00 54.03 154 ASP A C 1
ATOM 1196 O O . ASP A 1 154 ? -29.498 3.540 28.735 1.00 54.03 154 ASP A O 1
ATOM 1200 N N . VAL A 1 155 ? -28.375 5.027 27.506 1.00 56.66 155 VAL A N 1
ATOM 1201 C CA . VAL A 1 155 ? -28.778 6.208 28.303 1.00 56.66 155 VAL A CA 1
ATOM 1202 C C . VAL A 1 155 ? -30.039 6.900 27.747 1.00 56.66 155 VAL A C 1
ATOM 1204 O O . VAL A 1 155 ? -30.595 7.787 28.392 1.00 56.66 155 VAL A O 1
ATOM 1207 N N . VAL A 1 156 ? -30.545 6.484 26.581 1.00 55.03 156 VAL A N 1
ATOM 1208 C CA . VAL A 1 156 ? -31.741 7.054 25.926 1.00 55.03 156 VAL A CA 1
ATOM 1209 C C . VAL A 1 156 ? -32.907 6.059 25.865 1.00 55.03 156 VAL A C 1
ATOM 1211 O O . VAL A 1 156 ? -33.499 5.869 24.813 1.00 55.03 156 VAL A O 1
ATOM 1214 N N . ASP A 1 157 ? -33.267 5.433 26.990 1.00 52.44 157 ASP A N 1
ATOM 1215 C CA . ASP A 1 157 ? -34.588 4.788 27.139 1.00 52.44 157 ASP A CA 1
ATOM 1216 C C . ASP A 1 157 ? -35.034 4.675 28.612 1.00 52.44 157 ASP A C 1
ATOM 1218 O O . ASP A 1 157 ? -35.182 3.589 29.173 1.00 52.44 157 ASP A O 1
ATOM 1222 N N . ALA A 1 158 ? -35.184 5.813 29.301 1.00 52.72 158 ALA A N 1
ATOM 1223 C CA . ALA A 1 158 ? -35.719 5.826 30.671 1.00 52.72 158 ALA A CA 1
ATOM 1224 C C . ALA A 1 158 ? -36.546 7.072 31.034 1.00 52.72 158 ALA A C 1
ATOM 1226 O O . ALA A 1 158 ? -36.669 7.417 32.211 1.00 52.72 158 ALA A O 1
ATOM 1227 N N . SER A 1 159 ? -37.142 7.755 30.056 1.00 55.47 159 SER A N 1
ATOM 1228 C CA . SER A 1 159 ? -38.171 8.757 30.348 1.00 55.47 159 SER A CA 1
ATOM 1229 C C . SER A 1 159 ? -39.101 8.956 29.158 1.00 55.47 159 SER A C 1
ATOM 1231 O O . SER A 1 159 ? -38.896 9.886 28.390 1.00 55.47 159 SER A O 1
ATOM 1233 N N . GLU A 1 160 ? -40.098 8.085 29.015 1.00 51.44 160 GLU A N 1
ATOM 1234 C CA . GLU A 1 160 ? -41.428 8.419 28.481 1.00 51.44 160 GLU A CA 1
ATOM 1235 C C . GLU A 1 160 ? -42.337 7.182 28.548 1.00 51.44 160 GLU A C 1
ATOM 1237 O O . GLU A 1 160 ? -42.533 6.513 27.546 1.00 51.44 160 GLU A O 1
ATOM 1242 N N . PHE A 1 161 ? -42.873 6.877 29.739 1.00 49.28 161 PHE A N 1
ATOM 1243 C CA . PHE A 1 161 ? -44.206 6.287 29.955 1.00 49.28 161 PHE A CA 1
ATOM 1244 C C . PHE A 1 161 ? -44.692 6.609 31.372 1.00 49.28 161 PHE A C 1
ATOM 1246 O O . PHE A 1 161 ? -43.909 6.408 32.329 1.00 49.28 161 PHE A O 1
#

Radius of gyration: 20.22 Å; chains: 1; bounding box: 62×30×56 Å

Sequence (161 aa):
MVARGDRLLTAIAIDREGGEEVLAMMIEDEDLDMVIRGFMADAENTDIVEIRVDSWTVGTIGPDAREIERTLRRDACPVCTRTSFWIEGEEIRAACHDRLCKAWIEPNSVDDERIDCGWPSAQKTRACSSFGEAKRVLTQMRAEAEANTAETTDVVDASEF

Foldseek 3Di:
DDDAFQKKKWKWFAFPVRDIDTQDIDRDPVVVVVSVLVCLLVCLPDRTFKIWMKIAGHPDDDPVRIDTPKMWGFDQQLAPRGRSWIAIHPRAKIFRSHPQFGWIKHQDPPDNQKIKIDTVNLPDIDIDRDSVVNSVVNNVSNVVVVVVVVVVVVVPDDDDD